Protein AF-A0A1E5VCS8-F1 (afdb_monomer)

Mean predicted aligned error: 9.65 Å

Secondary structure (DSSP, 8-state):
-HHHHHHHHHTTT---EEEEEE-HHHHHHHHHH-TT--EEEEEEE-PPTTS-THHHHHHGGG-TT--EEEE-HHHHHHHH--TTS-HHHHHHHHHHHHHHHH--

Structure (mmCIF, N/CA/C/O backbone):
data_AF-A0A1E5VCS8-F1
#
_entry.id   AF-A0A1E5VCS8-F1
#
loop_
_atom_site.group_PDB
_atom_site.id
_atom_site.type_symbol
_atom_site.label_atom_id
_atom_site.label_alt_id
_atom_site.label_comp_id
_atom_site.label_asym_id
_atom_site.label_entity_id
_atom_site.label_seq_id
_atom_site.pdbx_PDB_ins_code
_atom_site.Cartn_x
_atom_site.Cartn_y
_atom_site.Cartn_z
_atom_site.occupancy
_atom_site.B_iso_or_equiv
_atom_site.auth_seq_id
_atom_site.auth_comp_id
_atom_site.auth_asym_id
_atom_site.auth_atom_id
_atom_site.pdbx_PDB_model_num
ATOM 1 N N . MET A 1 1 ? -4.510 -5.298 -10.517 1.00 62.91 1 MET A N 1
ATOM 2 C CA . MET A 1 1 ? -5.067 -4.090 -9.860 1.00 62.91 1 MET A CA 1
ATOM 3 C C . MET A 1 1 ? -6.596 -4.041 -9.804 1.00 62.91 1 MET A C 1
ATOM 5 O O . MET A 1 1 ? -7.104 -3.429 -8.878 1.00 62.91 1 MET A O 1
ATOM 9 N N . ALA A 1 2 ? -7.349 -4.669 -10.721 1.00 70.94 2 ALA A N 1
ATOM 10 C CA . ALA A 1 2 ? -8.819 -4.561 -10.738 1.00 70.94 2 ALA A CA 1
ATOM 11 C C . ALA A 1 2 ? -9.507 -4.983 -9.419 1.00 70.94 2 ALA A C 1
ATOM 13 O O . ALA A 1 2 ? -10.351 -4.250 -8.915 1.00 70.94 2 ALA A O 1
ATOM 14 N N . MET A 1 3 ? -9.088 -6.102 -8.813 1.00 77.62 3 MET A N 1
ATOM 15 C CA . MET A 1 3 ? -9.640 -6.573 -7.531 1.00 77.62 3 MET A CA 1
ATOM 16 C C . MET A 1 3 ? -9.345 -5.630 -6.358 1.00 77.62 3 MET A C 1
ATOM 18 O O . MET A 1 3 ? -10.241 -5.332 -5.578 1.00 77.62 3 MET A O 1
ATOM 22 N N . ALA A 1 4 ? -8.117 -5.110 -6.259 1.00 75.44 4 ALA A N 1
ATOM 23 C CA . ALA A 1 4 ? -7.746 -4.150 -5.217 1.00 75.44 4 ALA A CA 1
ATOM 24 C C . ALA A 1 4 ? -8.559 -2.849 -5.333 1.00 75.44 4 ALA A C 1
ATOM 26 O O . ALA A 1 4 ? -9.035 -2.311 -4.338 1.00 75.44 4 ALA A O 1
ATOM 27 N N . ARG A 1 5 ? -8.787 -2.380 -6.565 1.00 77.44 5 ARG A N 1
ATOM 28 C CA . ARG A 1 5 ? -9.594 -1.186 -6.843 1.00 77.44 5 ARG A CA 1
ATOM 29 C C . ARG A 1 5 ? -11.064 -1.381 -6.494 1.00 77.44 5 ARG A C 1
ATOM 31 O O . ARG A 1 5 ? -11.664 -0.480 -5.917 1.00 77.44 5 ARG A O 1
ATOM 38 N N . ALA A 1 6 ? -11.612 -2.555 -6.801 1.00 79.75 6 ALA A N 1
ATOM 39 C CA . ALA A 1 6 ? -12.963 -2.928 -6.405 1.00 79.75 6 ALA A CA 1
ATOM 40 C C . ALA A 1 6 ? -13.099 -2.992 -4.878 1.00 79.75 6 ALA A C 1
ATOM 42 O O . ALA A 1 6 ? -14.027 -2.405 -4.341 1.00 79.75 6 ALA A O 1
ATOM 43 N N . ALA A 1 7 ? -12.143 -3.606 -4.174 1.00 80.69 7 ALA A N 1
ATOM 44 C CA . ALA A 1 7 ? -12.162 -3.691 -2.713 1.00 80.69 7 ALA A CA 1
ATOM 45 C C . ALA A 1 7 ? -12.143 -2.306 -2.039 1.00 80.69 7 ALA A C 1
ATOM 47 O O . ALA A 1 7 ? -12.945 -2.050 -1.145 1.00 80.69 7 ALA A O 1
ATOM 48 N N . VAL A 1 8 ? -11.289 -1.393 -2.517 1.00 79.69 8 VAL A N 1
ATOM 49 C CA . VAL A 1 8 ? -11.225 0.004 -2.044 1.00 79.69 8 VAL A CA 1
ATOM 50 C C . VAL A 1 8 ? -12.503 0.780 -2.385 1.00 79.69 8 VAL A C 1
ATOM 52 O O . VAL A 1 8 ? -12.978 1.589 -1.595 1.00 79.69 8 VAL A O 1
ATOM 55 N N . GLY A 1 9 ? -13.103 0.525 -3.551 1.00 80.19 9 GLY A N 1
ATOM 56 C CA . GLY A 1 9 ? -14.410 1.092 -3.895 1.00 80.19 9 GLY A CA 1
ATOM 57 C C . GLY A 1 9 ? -15.527 0.581 -2.977 1.00 80.19 9 GLY A C 1
ATOM 58 O O . GLY A 1 9 ? -16.364 1.358 -2.525 1.00 80.19 9 GLY A O 1
ATOM 59 N N . CYS A 1 10 ? -15.513 -0.712 -2.649 1.00 79.00 10 CYS A N 1
ATOM 60 C CA . CYS A 1 10 ? -16.490 -1.349 -1.768 1.00 79.00 10 CYS A CA 1
ATOM 61 C C . CYS A 1 10 ? -16.377 -0.897 -0.310 1.00 79.00 10 CYS A C 1
ATOM 63 O O . CYS A 1 10 ? -17.376 -0.937 0.401 1.00 79.00 10 CYS A O 1
ATOM 65 N N . SER A 1 11 ? -15.204 -0.442 0.142 1.00 77.44 11 SER A N 1
ATOM 66 C CA . SER A 1 11 ? -15.037 0.074 1.504 1.00 77.44 11 SER A CA 1
ATOM 67 C C . SER A 1 11 ? -15.634 1.469 1.708 1.00 77.44 11 SER A C 1
ATOM 69 O O . SER A 1 11 ? -15.530 1.994 2.810 1.00 77.44 11 SER A O 1
ATOM 71 N N . ALA A 1 12 ? -16.210 2.097 0.673 1.00 78.62 12 ALA A N 1
ATOM 72 C CA . ALA A 1 12 ? -16.873 3.405 0.753 1.00 78.62 12 ALA A CA 1
ATOM 73 C C . ALA A 1 12 ? -16.026 4.492 1.453 1.00 78.62 12 ALA A C 1
ATOM 75 O O . ALA A 1 12 ? -16.538 5.305 2.219 1.00 78.62 12 ALA A O 1
ATOM 76 N N . GLY A 1 13 ? -14.709 4.479 1.222 1.00 77.50 13 GLY A N 1
ATOM 77 C CA . GLY A 1 13 ? -13.776 5.418 1.848 1.00 77.50 13 GLY A CA 1
ATOM 78 C C . GLY A 1 13 ? -13.417 5.153 3.306 1.00 77.50 13 GLY A C 1
ATOM 79 O O . GLY A 1 13 ? -12.729 5.981 3.885 1.00 77.50 13 GLY A O 1
ATOM 80 N N . GLN A 1 14 ? -13.813 4.007 3.867 1.00 79.94 14 GLN A N 1
ATOM 81 C CA . GLN A 1 14 ? -13.446 3.543 5.212 1.00 79.94 14 GLN A CA 1
ATOM 82 C C . GLN A 1 14 ? -12.243 2.585 5.217 1.00 79.94 14 GLN A C 1
ATOM 84 O O . GLN A 1 14 ? -12.006 1.879 6.195 1.00 79.94 14 GLN A O 1
ATOM 89 N N . CYS A 1 15 ? -11.492 2.490 4.116 1.00 83.38 15 CYS A N 1
ATOM 90 C CA . CYS A 1 15 ? -10.287 1.668 4.103 1.00 83.38 15 CYS A CA 1
ATOM 91 C C . CYS A 1 15 ? -9.230 2.333 4.990 1.00 83.38 15 CYS A C 1
ATOM 93 O O . CYS A 1 15 ? -8.717 3.398 4.657 1.00 83.38 15 CYS A O 1
ATOM 95 N N . GLU A 1 16 ? -8.914 1.714 6.125 1.00 84.75 16 GLU A N 1
ATOM 96 C CA . GLU A 1 16 ? -7.879 2.204 7.045 1.00 84.75 16 GLU A CA 1
ATOM 97 C C . GLU A 1 16 ? -6.510 1.569 6.773 1.00 84.75 16 GLU A C 1
ATOM 99 O O . GLU A 1 16 ? -5.475 2.135 7.131 1.00 84.75 16 GLU A O 1
ATOM 104 N N . SER A 1 17 ? -6.486 0.398 6.127 1.00 84.94 17 SER A N 1
ATOM 105 C CA . SER A 1 17 ? -5.251 -0.317 5.816 1.00 84.94 17 SER A CA 1
ATOM 106 C C . SER A 1 17 ? -5.286 -0.996 4.449 1.00 84.94 17 SER A C 1
ATOM 108 O O . SER A 1 17 ? -6.246 -1.679 4.097 1.00 84.94 17 SER A O 1
ATOM 110 N N . TYR A 1 18 ? -4.205 -0.834 3.689 1.00 86.19 18 TYR A N 1
ATOM 111 C CA . TYR A 1 18 ? -3.981 -1.526 2.425 1.00 86.19 18 TYR A CA 1
ATOM 112 C C . TYR A 1 18 ? -2.686 -2.326 2.489 1.00 86.19 18 TYR A C 1
ATOM 114 O O . TYR A 1 18 ? -1.659 -1.812 2.923 1.00 86.19 18 TYR A O 1
ATOM 122 N N . SER A 1 19 ? -2.723 -3.570 2.012 1.00 85.62 19 SER A N 1
ATOM 123 C CA . SER A 1 19 ? -1.534 -4.399 1.836 1.00 85.62 19 SER A CA 1
ATOM 124 C C . SER A 1 19 ? -1.564 -5.064 0.472 1.00 85.62 19 SER A C 1
ATOM 126 O O . SER A 1 19 ? -2.469 -5.844 0.179 1.00 85.62 19 SER A O 1
ATOM 128 N N . GLY A 1 20 ? -0.559 -4.793 -0.353 1.00 84.44 20 GLY A N 1
ATOM 129 C CA . GLY A 1 20 ? -0.426 -5.447 -1.644 1.00 84.44 20 GLY A CA 1
ATOM 130 C C . GLY A 1 20 ? 0.408 -4.660 -2.641 1.00 84.44 20 GLY A C 1
ATOM 131 O O . GLY A 1 20 ? 1.027 -3.649 -2.304 1.00 84.44 20 GLY A O 1
ATOM 132 N N . PRO A 1 21 ? 0.435 -5.112 -3.899 1.00 79.06 21 PRO A N 1
ATOM 133 C CA . PRO A 1 21 ? 1.096 -4.365 -4.945 1.00 79.06 21 PRO A CA 1
ATOM 134 C C . PRO A 1 21 ? 0.360 -3.054 -5.216 1.00 79.06 21 PRO A C 1
ATOM 136 O O . PRO A 1 21 ? -0.871 -3.032 -5.251 1.00 79.06 21 PRO A O 1
ATOM 139 N N . ALA A 1 22 ? 1.092 -1.978 -5.489 1.00 77.44 22 ALA A N 1
ATOM 140 C CA . ALA A 1 22 ? 0.515 -0.697 -5.886 1.00 77.44 22 ALA A CA 1
ATOM 141 C C . ALA A 1 22 ? 1.326 -0.069 -7.026 1.00 77.44 22 ALA A C 1
ATOM 143 O O . ALA A 1 22 ? 2.545 -0.198 -7.078 1.00 77.44 22 ALA A O 1
ATOM 144 N N . GLY A 1 23 ? 0.640 0.576 -7.967 1.00 76.19 23 GLY A N 1
ATOM 145 C CA . GLY A 1 23 ? 1.256 1.444 -8.977 1.00 76.19 23 GLY A CA 1
ATOM 146 C C . GLY A 1 23 ? 0.891 2.908 -8.709 1.00 76.19 23 GLY A C 1
ATOM 147 O O . GLY A 1 23 ? -0.008 3.149 -7.901 1.00 76.19 23 GLY A O 1
ATOM 148 N N . PRO A 1 24 ? 1.529 3.878 -9.383 1.00 73.69 24 PRO A N 1
ATOM 149 C CA . PRO A 1 24 ? 1.279 5.309 -9.168 1.00 73.69 24 PRO A CA 1
ATOM 150 C C . PRO A 1 24 ? -0.202 5.688 -9.360 1.00 73.69 24 PRO A C 1
ATOM 152 O O . PRO A 1 24 ? -0.813 6.215 -8.433 1.00 73.69 24 PRO A O 1
ATOM 155 N N . ASP A 1 25 ? -0.823 5.281 -10.471 1.00 77.06 25 ASP A N 1
ATOM 156 C CA . ASP A 1 25 ? -2.253 5.516 -10.745 1.00 77.06 25 ASP A CA 1
ATOM 157 C C . ASP A 1 25 ? -3.172 4.933 -9.663 1.00 77.06 25 ASP A C 1
ATOM 159 O O . ASP A 1 25 ? -4.219 5.489 -9.322 1.00 77.06 25 ASP A O 1
ATOM 163 N N . PHE A 1 26 ? -2.792 3.769 -9.129 1.00 79.56 26 PHE A N 1
ATOM 164 C CA . PHE A 1 26 ? -3.567 3.097 -8.097 1.00 79.56 26 PHE A CA 1
ATOM 165 C C . PHE A 1 26 ? -3.423 3.799 -6.750 1.00 79.56 26 PHE A C 1
ATOM 167 O O . PHE A 1 26 ? -4.418 3.946 -6.052 1.00 79.56 26 PHE A O 1
ATOM 174 N N . LEU A 1 27 ? -2.224 4.270 -6.404 1.00 79.25 27 LEU A N 1
ATOM 175 C CA . LEU A 1 27 ? -2.002 5.062 -5.198 1.00 79.25 27 LEU A CA 1
ATOM 176 C C . LEU A 1 27 ? -2.775 6.384 -5.251 1.00 79.25 27 LEU A C 1
ATOM 178 O O . LEU A 1 27 ? -3.397 6.744 -4.258 1.00 79.25 27 LEU A O 1
ATOM 182 N N . ALA A 1 28 ? -2.812 7.061 -6.404 1.00 79.62 28 ALA A N 1
ATOM 183 C CA . ALA A 1 28 ? -3.591 8.288 -6.573 1.00 79.62 28 ALA A CA 1
ATOM 184 C C . ALA A 1 28 ? -5.093 8.021 -6.390 1.00 79.62 28 ALA A C 1
ATOM 186 O O . ALA A 1 28 ? -5.790 8.746 -5.680 1.00 79.62 28 ALA A O 1
ATOM 187 N N . TYR A 1 29 ? -5.587 6.921 -6.969 1.00 82.50 29 TYR A N 1
ATOM 188 C CA . TYR A 1 29 ? -6.956 6.468 -6.741 1.00 82.50 29 TYR A CA 1
ATOM 189 C C . TYR A 1 29 ? -7.219 6.137 -5.268 1.00 82.50 29 TYR A C 1
ATOM 191 O O . TYR A 1 29 ? -8.288 6.459 -4.758 1.00 82.50 29 TYR A O 1
ATOM 199 N N . LEU A 1 30 ? -6.267 5.503 -4.586 1.00 82.81 30 LEU A N 1
ATOM 200 C CA . LEU A 1 30 ? -6.390 5.105 -3.187 1.00 82.81 30 LEU A CA 1
ATOM 201 C C . LEU A 1 30 ? -6.412 6.328 -2.261 1.00 82.81 30 LEU A C 1
ATOM 203 O O . LEU A 1 30 ? -7.246 6.376 -1.364 1.00 82.81 30 LEU A O 1
ATOM 207 N N . ALA A 1 31 ? -5.592 7.347 -2.533 1.00 80.88 31 ALA A N 1
ATOM 208 C CA . ALA A 1 31 ? -5.615 8.622 -1.815 1.00 80.88 31 ALA A CA 1
ATOM 209 C C . ALA A 1 31 ? -6.955 9.349 -1.983 1.00 80.88 31 ALA A C 1
ATOM 211 O O . ALA A 1 31 ? -7.533 9.823 -1.008 1.00 80.88 31 ALA A O 1
ATOM 212 N N . ALA A 1 32 ? -7.491 9.376 -3.207 1.00 83.56 32 ALA A N 1
ATOM 213 C CA . ALA A 1 32 ? -8.781 10.002 -3.488 1.00 83.56 32 ALA A CA 1
ATOM 214 C C . ALA A 1 32 ? -9.971 9.215 -2.911 1.00 83.56 32 ALA A C 1
ATOM 216 O O . ALA A 1 32 ? -10.955 9.804 -2.469 1.00 83.56 32 ALA A O 1
ATOM 217 N N . SER A 1 33 ? -9.897 7.883 -2.931 1.00 83.81 33 SER A N 1
ATOM 218 C CA . SER A 1 33 ? -11.024 7.007 -2.586 1.00 83.81 33 SER A CA 1
ATOM 219 C C . SER A 1 33 ? -11.012 6.545 -1.136 1.00 83.81 33 SER A C 1
ATOM 221 O O . SER A 1 33 ? -11.976 5.929 -0.702 1.00 83.81 33 SER A O 1
ATOM 223 N N . SER A 1 34 ? -9.927 6.747 -0.389 1.00 84.56 34 SER A N 1
ATOM 224 C CA . SER A 1 34 ? -9.780 6.301 1.002 1.00 84.56 34 SER A CA 1
ATOM 225 C C . SER A 1 34 ? -8.988 7.323 1.819 1.00 84.56 34 SER A C 1
ATOM 227 O O . SER A 1 34 ? -7.835 7.082 2.176 1.00 84.56 34 SER A O 1
ATOM 229 N N . PRO A 1 35 ? -9.606 8.473 2.145 1.00 80.94 35 PRO A N 1
ATOM 230 C CA . PRO A 1 35 ? -8.959 9.511 2.945 1.00 80.94 35 PRO A CA 1
ATOM 231 C C . PRO A 1 35 ? -8.673 9.058 4.386 1.00 80.94 35 PRO A C 1
ATOM 233 O O . PRO A 1 35 ? -7.803 9.628 5.038 1.00 80.94 35 PRO A O 1
ATOM 236 N N . SER A 1 36 ? -9.362 8.022 4.880 1.00 82.81 36 SER A N 1
ATOM 237 C CA . SER A 1 36 ? -9.132 7.420 6.199 1.00 82.81 36 SER A CA 1
ATOM 238 C C . SER A 1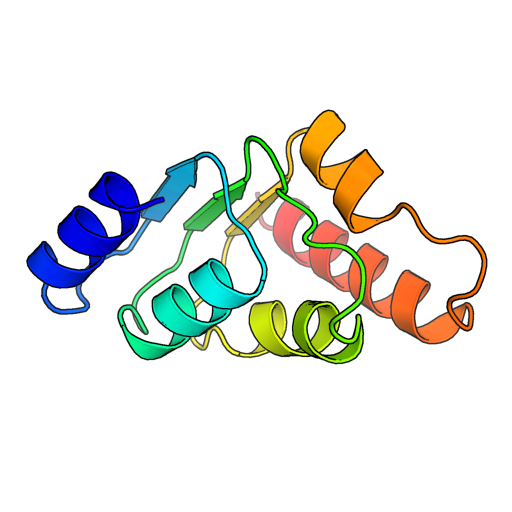 36 ? -7.942 6.457 6.248 1.00 82.81 36 SER A C 1
ATOM 240 O O . SER A 1 36 ? -7.751 5.789 7.264 1.00 82.81 36 SER A O 1
ATOM 242 N N . LEU A 1 37 ? -7.183 6.301 5.159 1.00 85.75 37 LEU A N 1
ATOM 243 C CA . LEU A 1 37 ? -6.111 5.316 5.103 1.00 85.75 37 LEU A CA 1
ATOM 244 C C . LEU A 1 37 ? -4.955 5.717 6.024 1.00 85.75 37 LEU A C 1
ATOM 246 O O . LEU A 1 37 ? -4.289 6.726 5.797 1.00 85.75 37 LEU A O 1
ATOM 250 N N . ARG A 1 38 ? -4.695 4.880 7.031 1.00 85.44 38 ARG A N 1
ATOM 251 C CA . ARG A 1 38 ? -3.624 5.069 8.016 1.00 85.44 38 ARG A CA 1
ATOM 252 C C . ARG A 1 38 ? -2.406 4.210 7.743 1.00 85.44 38 ARG A C 1
ATOM 254 O O . ARG A 1 38 ? -1.292 4.626 8.042 1.00 85.44 38 ARG A O 1
ATOM 261 N N . SER A 1 39 ? -2.607 3.021 7.180 1.00 84.94 39 SE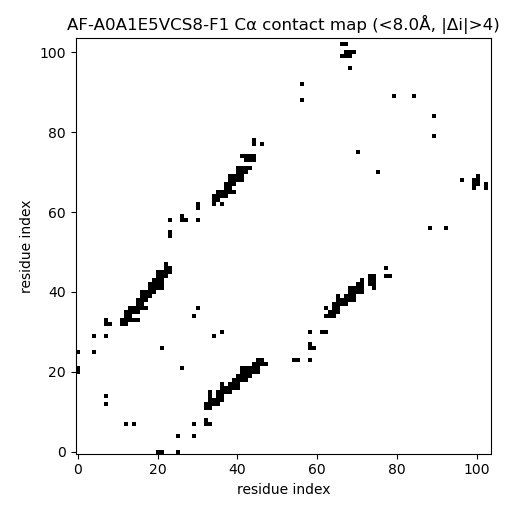R A N 1
ATOM 262 C CA . SER A 1 39 ? -1.538 2.049 6.952 1.00 84.94 39 SER A CA 1
ATOM 263 C C . SER A 1 39 ? -1.466 1.626 5.490 1.00 84.94 39 SER A C 1
ATOM 265 O O . SER A 1 39 ? -2.402 1.033 4.953 1.00 84.94 39 SER A O 1
ATOM 267 N N . LEU A 1 40 ? -0.330 1.887 4.852 1.00 84.75 40 LEU A N 1
ATOM 268 C CA . LEU A 1 40 ? -0.042 1.486 3.483 1.00 84.75 40 LEU A CA 1
ATOM 269 C C . LEU A 1 40 ? 1.141 0.518 3.467 1.00 84.75 40 LEU A C 1
ATOM 271 O O . LEU A 1 40 ? 2.270 0.902 3.755 1.00 84.75 40 LEU A O 1
ATOM 275 N N . HIS A 1 41 ? 0.889 -0.736 3.104 1.00 85.50 41 HIS A N 1
ATOM 276 C CA . HIS A 1 41 ? 1.909 -1.761 2.931 1.00 85.50 41 HIS A CA 1
ATOM 277 C C . HIS A 1 41 ? 2.039 -2.148 1.457 1.00 85.50 41 HIS A C 1
ATOM 279 O O . HIS A 1 41 ? 1.141 -2.736 0.853 1.00 85.50 41 HIS A O 1
ATOM 285 N N . MET A 1 42 ? 3.182 -1.816 0.869 1.00 81.69 42 MET A N 1
ATOM 286 C CA . MET A 1 42 ? 3.471 -2.072 -0.533 1.00 81.69 42 MET A CA 1
ATOM 287 C C . MET A 1 42 ? 4.386 -3.282 -0.689 1.00 81.69 42 MET A C 1
ATOM 289 O O . MET A 1 42 ? 5.585 -3.233 -0.398 1.00 81.69 42 MET A O 1
ATOM 293 N N . THR A 1 43 ? 3.825 -4.372 -1.207 1.00 79.94 43 THR A N 1
ATOM 294 C CA . THR A 1 43 ? 4.559 -5.629 -1.427 1.00 79.94 43 THR A CA 1
ATOM 295 C C . THR A 1 43 ? 5.272 -5.680 -2.777 1.00 79.94 43 THR A C 1
ATOM 297 O O . THR A 1 43 ? 6.193 -6.463 -2.954 1.00 79.94 43 THR A O 1
ATOM 300 N N . ALA A 1 44 ? 4.840 -4.874 -3.747 1.00 69.38 44 ALA A N 1
ATOM 301 C CA . ALA A 1 44 ? 5.519 -4.695 -5.025 1.00 69.38 44 ALA A CA 1
ATOM 302 C C . ALA A 1 44 ? 5.081 -3.374 -5.660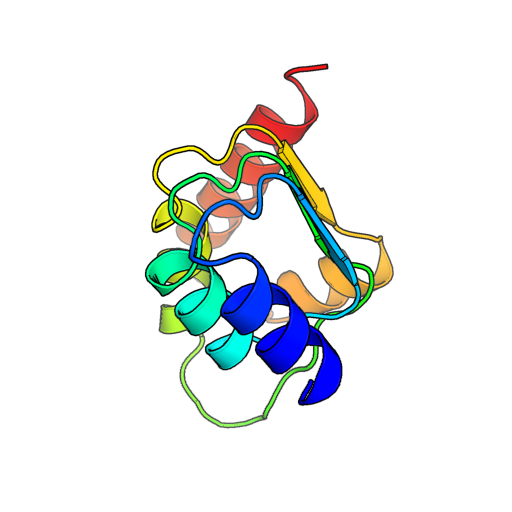 1.00 69.38 44 ALA A C 1
ATOM 304 O O . ALA A 1 44 ? 3.931 -2.951 -5.501 1.00 69.38 44 ALA A O 1
ATOM 305 N N . PHE A 1 45 ? 5.985 -2.738 -6.401 1.00 67.94 45 PHE A N 1
ATOM 306 C CA . PHE A 1 45 ? 5.677 -1.518 -7.134 1.00 67.94 45 PHE A CA 1
ATOM 307 C C . PHE A 1 45 ? 5.685 -1.793 -8.634 1.00 67.94 45 PHE A C 1
ATOM 309 O O . PHE A 1 45 ? 6.710 -2.171 -9.195 1.00 67.94 45 PHE A O 1
ATOM 316 N N . PHE A 1 46 ? 4.539 -1.625 -9.293 1.00 60.69 46 PHE A N 1
ATOM 317 C CA . PHE A 1 46 ? 4.448 -1.841 -10.736 1.00 60.69 46 PHE A CA 1
ATOM 318 C C . PHE A 1 46 ? 4.706 -0.526 -11.472 1.00 60.69 46 PHE A C 1
ATOM 320 O O . PHE A 1 46 ? 3.886 0.392 -11.452 1.00 60.69 46 PHE A O 1
ATOM 327 N N . HIS A 1 47 ? 5.876 -0.445 -12.103 1.00 56.16 47 HIS A N 1
ATOM 328 C CA . HIS A 1 47 ? 6.295 0.678 -12.932 1.00 56.16 47 HIS A CA 1
ATOM 329 C C . HIS A 1 47 ? 5.677 0.531 -14.328 1.00 56.16 47 H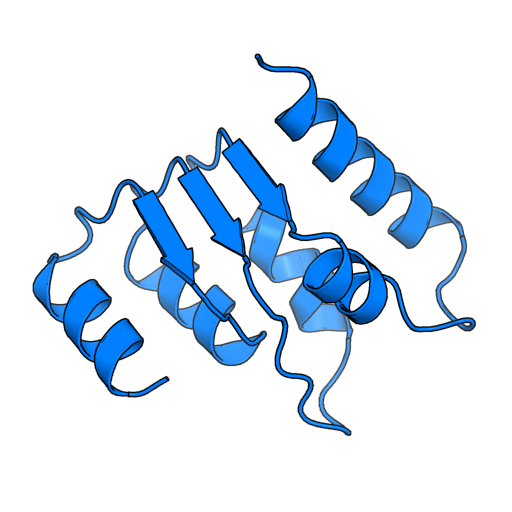IS A C 1
ATOM 331 O O . HIS A 1 47 ? 5.954 -0.441 -15.026 1.00 56.16 47 HIS A O 1
ATOM 337 N N . LEU A 1 48 ? 4.870 1.501 -14.760 1.00 48.66 48 LEU A N 1
ATOM 338 C CA . LEU A 1 48 ? 4.638 1.709 -16.189 1.00 48.66 48 LEU A CA 1
ATOM 339 C C . LEU A 1 48 ? 5.756 2.639 -16.693 1.00 48.66 48 LEU A C 1
ATOM 341 O O . LEU A 1 48 ? 5.956 3.699 -16.092 1.00 48.66 48 LEU A O 1
ATOM 345 N N . PRO A 1 49 ? 6.555 2.247 -17.699 1.00 43.16 49 PRO A N 1
ATOM 346 C CA . PRO A 1 49 ? 7.563 3.131 -18.271 1.00 43.16 49 PRO A CA 1
ATOM 347 C C . PRO A 1 49 ? 6.878 4.281 -19.027 1.00 43.16 49 PRO A C 1
ATOM 349 O O . PRO A 1 49 ? 5.948 4.049 -19.797 1.00 43.16 49 PRO A O 1
ATOM 352 N N . GLY A 1 50 ? 7.339 5.519 -18.815 1.00 50.81 50 GLY A N 1
ATOM 353 C CA . GLY A 1 50 ? 6.996 6.663 -19.673 1.00 50.81 50 GLY A CA 1
ATOM 354 C C . GLY A 1 50 ? 5.953 7.667 -19.165 1.00 50.81 50 GLY A C 1
ATOM 355 O O . GLY A 1 50 ? 5.676 8.618 -19.889 1.00 50.81 50 GLY A O 1
ATOM 356 N N . LYS A 1 51 ? 5.401 7.528 -17.950 1.00 48.44 51 LYS A N 1
ATOM 357 C CA . LYS A 1 51 ? 4.609 8.601 -17.316 1.00 48.44 51 LYS A CA 1
ATOM 358 C C . LYS A 1 51 ? 5.193 9.017 -15.967 1.00 48.44 51 LYS A C 1
ATOM 360 O O . LYS A 1 51 ? 5.139 8.299 -14.974 1.00 48.44 51 LYS A O 1
ATOM 365 N N . GLU A 1 52 ? 5.856 10.160 -16.067 1.00 52.62 52 GLU A N 1
ATOM 366 C CA . GLU A 1 52 ? 6.317 11.130 -15.081 1.00 52.62 52 GLU A CA 1
ATOM 367 C C . GLU A 1 52 ? 6.237 10.743 -13.595 1.00 52.62 52 GLU A C 1
ATOM 369 O O . GLU A 1 52 ? 5.267 10.938 -12.870 1.00 52.62 52 GLU A O 1
ATOM 374 N N . TYR A 1 53 ? 7.408 10.305 -13.147 1.00 50.25 53 TYR A N 1
ATOM 375 C CA . TYR A 1 53 ? 7.987 10.262 -11.806 1.00 50.25 53 TYR A CA 1
ATOM 376 C C . TYR A 1 53 ? 7.511 11.331 -10.799 1.00 50.25 53 TYR A C 1
ATOM 378 O O . TYR A 1 53 ? 7.542 11.080 -9.592 1.00 50.25 53 TYR A O 1
ATOM 386 N N . THR A 1 54 ? 7.037 12.488 -11.264 1.00 49.59 54 THR A N 1
ATOM 387 C CA . THR A 1 54 ? 6.449 13.575 -10.469 1.00 49.59 54 THR A CA 1
ATOM 388 C C . THR A 1 54 ? 5.243 13.115 -9.650 1.00 49.59 54 THR A C 1
ATOM 390 O O . THR A 1 54 ? 5.076 13.562 -8.514 1.00 49.59 54 THR A O 1
ATOM 393 N N . GLU A 1 55 ? 4.454 12.169 -10.170 1.00 54.94 55 GLU A N 1
ATOM 394 C CA . GLU A 1 55 ? 3.269 11.626 -9.491 1.00 54.94 55 GLU A CA 1
ATOM 395 C C . GLU A 1 55 ? 3.643 10.764 -8.271 1.00 54.94 55 GLU A C 1
ATOM 397 O O . GLU A 1 55 ? 2.913 10.708 -7.286 1.00 54.94 55 GLU A O 1
ATOM 402 N N . ARG A 1 56 ? 4.829 10.139 -8.250 1.00 55.75 56 ARG A N 1
ATOM 403 C CA . ARG A 1 56 ? 5.248 9.262 -7.136 1.00 55.75 56 ARG A CA 1
ATOM 404 C C . ARG A 1 56 ? 5.485 10.024 -5.842 1.00 55.75 56 ARG A C 1
ATOM 406 O O . ARG A 1 56 ? 5.001 9.629 -4.785 1.00 55.75 56 ARG A O 1
ATOM 413 N N . ALA A 1 57 ? 6.240 11.115 -5.943 1.00 55.69 57 ALA A N 1
ATOM 414 C CA . ALA A 1 57 ? 6.636 11.930 -4.802 1.00 55.69 57 ALA A CA 1
ATOM 415 C C . ALA A 1 57 ? 5.490 12.809 -4.276 1.00 55.69 57 ALA A C 1
ATOM 417 O O . ALA A 1 57 ? 5.566 13.276 -3.144 1.00 55.69 57 ALA A O 1
ATOM 418 N N . THR A 1 58 ? 4.437 13.030 -5.072 1.00 62.34 58 THR A N 1
ATOM 419 C CA . THR A 1 58 ? 3.250 13.802 -4.667 1.00 62.34 58 THR A CA 1
ATOM 420 C C . THR A 1 58 ? 2.132 12.935 -4.106 1.00 62.34 58 THR A C 1
ATOM 422 O O . THR A 1 58 ? 1.390 13.399 -3.244 1.00 62.34 58 THR A O 1
ATOM 425 N N . VAL A 1 59 ? 2.011 11.677 -4.529 1.00 68.19 59 VAL A N 1
ATOM 426 C CA . VAL A 1 59 ? 0.878 10.845 -4.107 1.00 68.19 59 VAL A CA 1
ATOM 427 C C . VAL A 1 59 ? 1.019 10.346 -2.665 1.00 68.19 59 VAL A C 1
ATOM 429 O O . VAL A 1 59 ? 0.036 10.346 -1.934 1.00 68.19 59 VAL A O 1
ATOM 432 N N . ILE A 1 60 ? 2.215 9.994 -2.185 1.00 68.75 60 ILE A N 1
ATOM 433 C CA . ILE A 1 60 ? 2.387 9.610 -0.767 1.00 68.75 60 ILE A CA 1
ATOM 434 C C . ILE A 1 60 ? 2.045 10.755 0.212 1.00 68.75 60 ILE A C 1
ATOM 436 O O . ILE A 1 60 ? 1.297 10.516 1.157 1.00 68.75 60 ILE A O 1
ATOM 440 N N . PRO A 1 61 ? 2.506 12.005 0.016 1.00 68.88 61 PRO A N 1
ATOM 441 C CA . PRO A 1 61 ? 2.064 13.113 0.866 1.00 68.88 61 PRO A CA 1
ATOM 442 C C . PRO A 1 61 ? 0.599 13.519 0.645 1.00 68.88 61 PRO A C 1
ATOM 444 O O . PRO A 1 61 ? 0.074 14.298 1.435 1.00 68.88 61 PRO A O 1
ATOM 447 N N . SER A 1 62 ? -0.077 13.016 -0.396 1.00 70.81 62 SER A N 1
ATOM 448 C CA . SER A 1 62 ? -1.500 13.302 -0.624 1.00 70.81 62 SER A CA 1
ATOM 449 C C . SER A 1 62 ? -2.444 12.534 0.306 1.00 70.81 62 SER A C 1
ATOM 451 O O . SER A 1 62 ? -3.633 12.840 0.340 1.00 70.81 62 SER A O 1
ATOM 453 N N . PHE A 1 63 ? -1.938 11.569 1.082 1.00 77.50 63 PHE A N 1
ATOM 454 C CA . PHE A 1 63 ? -2.737 10.860 2.075 1.00 77.50 63 PHE A CA 1
ATOM 455 C C . PHE A 1 63 ? -2.834 11.675 3.376 1.00 77.50 63 PHE A C 1
ATOM 457 O O . PHE A 1 63 ? -1.839 11.799 4.092 1.00 77.50 63 PHE A O 1
ATOM 464 N N . PRO A 1 64 ? -4.019 12.199 3.735 1.00 73.88 64 PRO A N 1
ATOM 465 C CA . PRO A 1 64 ? -4.153 13.128 4.855 1.00 73.88 64 PRO A CA 1
ATOM 466 C C . PRO A 1 64 ? -4.011 12.467 6.235 1.00 73.88 64 PRO A C 1
ATOM 468 O O . PRO A 1 64 ? -3.737 13.165 7.206 1.00 73.88 64 PRO A O 1
ATOM 471 N N . MET A 1 65 ? -4.205 11.147 6.338 1.00 81.81 65 MET A N 1
ATOM 472 C CA . MET A 1 65 ? -4.164 10.403 7.607 1.00 81.81 65 MET A CA 1
ATOM 473 C C . MET A 1 65 ? -3.131 9.270 7.616 1.00 81.81 65 MET A C 1
ATOM 475 O O . MET A 1 65 ? -3.219 8.377 8.454 1.00 81.81 65 MET A O 1
ATOM 479 N N . LEU A 1 66 ? -2.171 9.272 6.686 1.00 82.00 66 LEU A N 1
ATOM 480 C CA . LEU A 1 66 ? -1.188 8.198 6.600 1.00 82.00 66 LEU A CA 1
ATOM 481 C C . LEU A 1 66 ? -0.204 8.277 7.769 1.00 82.00 66 LEU A C 1
ATOM 483 O O . LEU A 1 66 ? 0.639 9.166 7.834 1.00 82.00 66 LEU A O 1
ATOM 487 N N . GLU A 1 67 ? -0.295 7.303 8.665 1.00 82.94 67 GLU A N 1
ATOM 488 C CA . GLU A 1 67 ? 0.572 7.168 9.838 1.00 82.94 67 GLU A CA 1
ATOM 489 C C . GLU A 1 67 ? 1.691 6.153 9.592 1.00 82.94 67 GLU A C 1
ATOM 491 O O . GLU A 1 67 ? 2.771 6.255 10.168 1.00 82.94 67 GLU A O 1
ATOM 496 N N . ARG A 1 68 ? 1.445 5.157 8.732 1.00 81.25 68 ARG A N 1
ATOM 497 C CA . ARG A 1 68 ? 2.350 4.031 8.512 1.00 81.25 68 ARG A CA 1
ATOM 498 C C . ARG A 1 68 ? 2.516 3.733 7.030 1.00 81.25 68 ARG A C 1
ATOM 500 O O . ARG A 1 68 ? 1.562 3.369 6.348 1.00 81.25 68 ARG A O 1
ATOM 507 N N . LEU A 1 69 ? 3.760 3.790 6.565 1.00 80.62 69 LEU A N 1
ATOM 508 C CA . LEU A 1 69 ? 4.156 3.377 5.224 1.00 80.62 69 LEU A CA 1
ATOM 509 C C . LEU A 1 69 ? 5.199 2.266 5.322 1.00 80.62 69 LEU A C 1
ATOM 511 O O . LEU A 1 69 ? 6.328 2.504 5.739 1.00 80.62 69 LEU A O 1
ATOM 515 N N . VAL A 1 70 ? 4.831 1.060 4.903 1.00 80.88 70 VAL A N 1
ATOM 516 C CA . VAL A 1 70 ? 5.736 -0.089 4.849 1.00 80.88 70 VAL A CA 1
ATOM 517 C C . VAL A 1 70 ? 6.006 -0.422 3.390 1.00 80.88 70 VAL A C 1
ATOM 519 O O . VAL A 1 70 ? 5.092 -0.733 2.627 1.00 80.88 70 VAL A O 1
ATOM 522 N N . LEU A 1 71 ? 7.274 -0.377 3.002 1.00 75.06 71 LEU A N 1
ATOM 523 C CA . LEU A 1 71 ? 7.740 -0.798 1.688 1.00 75.06 71 LEU A CA 1
ATOM 524 C C . LEU A 1 71 ? 8.494 -2.116 1.868 1.00 75.06 71 LEU A C 1
ATOM 526 O O . LEU A 1 71 ? 9.420 -2.184 2.670 1.00 75.06 71 LEU A O 1
ATOM 530 N N . SER A 1 72 ? 8.105 -3.160 1.139 1.00 76.62 72 SER A N 1
ATOM 531 C CA . SER A 1 72 ? 8.948 -4.360 1.017 1.00 76.62 72 SER A CA 1
ATOM 532 C C . SER A 1 72 ? 10.275 -4.015 0.334 1.00 76.62 72 SER A C 1
ATOM 534 O O . SER A 1 72 ? 10.316 -3.078 -0.461 1.00 76.62 72 SER A O 1
ATOM 536 N N . ASP A 1 73 ? 11.346 -4.772 0.586 1.00 69.31 73 ASP A 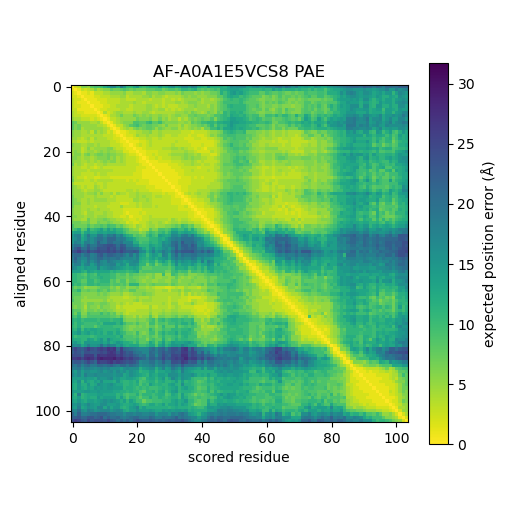N 1
ATOM 537 C CA . ASP A 1 73 ? 12.674 -4.496 0.009 1.00 69.31 73 ASP A CA 1
ATOM 538 C C . ASP A 1 73 ? 12.651 -4.388 -1.522 1.00 69.31 73 ASP A C 1
ATOM 540 O O . ASP A 1 73 ? 13.326 -3.537 -2.101 1.00 69.31 73 ASP A O 1
ATOM 544 N N . ASP A 1 74 ? 11.831 -5.198 -2.190 1.00 67.00 74 ASP A N 1
ATOM 545 C CA . ASP A 1 74 ? 11.703 -5.175 -3.647 1.00 67.00 74 ASP A CA 1
ATOM 546 C C . ASP A 1 74 ? 10.868 -3.987 -4.138 1.00 67.00 74 ASP A C 1
ATOM 548 O O . ASP A 1 74 ? 11.223 -3.347 -5.130 1.00 67.00 74 ASP A O 1
ATOM 552 N N . ALA A 1 75 ? 9.804 -3.618 -3.416 1.00 65.50 75 ALA A N 1
ATOM 553 C CA . ALA A 1 75 ? 9.070 -2.386 -3.694 1.00 65.50 75 ALA A CA 1
ATOM 554 C C . ALA A 1 75 ? 9.929 -1.145 -3.423 1.00 65.50 75 ALA A C 1
ATOM 556 O O . ALA A 1 75 ? 9.863 -0.199 -4.195 1.00 65.50 75 ALA A O 1
ATOM 557 N N . CYS A 1 76 ? 10.752 -1.158 -2.373 1.00 64.62 76 CYS A N 1
ATOM 558 C CA . CYS A 1 76 ? 11.673 -0.089 -2.006 1.00 64.62 76 CYS A CA 1
ATOM 559 C C . CYS A 1 76 ? 12.743 0.089 -3.084 1.00 64.62 76 CYS A C 1
ATOM 561 O O . CYS A 1 76 ? 12.919 1.193 -3.594 1.00 64.62 76 CYS A O 1
ATOM 563 N N . LYS A 1 77 ? 13.365 -1.008 -3.537 1.00 65.75 77 LYS A N 1
ATOM 564 C CA . LYS A 1 77 ? 14.299 -0.982 -4.669 1.00 65.75 77 LYS A CA 1
ATOM 565 C C . LYS A 1 77 ? 13.660 -0.350 -5.892 1.00 65.75 77 LYS A C 1
ATOM 567 O O . LYS A 1 77 ? 14.265 0.551 -6.441 1.00 65.75 77 LYS A O 1
ATOM 572 N N . LEU A 1 78 ? 12.452 -0.760 -6.282 1.00 63.62 78 LEU A N 1
ATOM 573 C CA . LEU A 1 78 ? 11.752 -0.229 -7.462 1.00 63.62 78 LEU A CA 1
ATOM 574 C C . LEU A 1 78 ? 11.243 1.208 -7.281 1.00 63.62 78 LEU A C 1
ATOM 576 O O . LEU A 1 78 ? 11.191 1.969 -8.244 1.00 63.62 78 LEU A O 1
ATOM 580 N N . TYR A 1 79 ? 10.877 1.584 -6.058 1.00 61.97 79 TYR A N 1
ATOM 581 C CA . TYR A 1 79 ? 10.462 2.938 -5.705 1.00 61.97 79 TYR A CA 1
ATOM 582 C C . TYR A 1 79 ? 11.650 3.911 -5.723 1.00 61.97 79 TYR A C 1
ATOM 584 O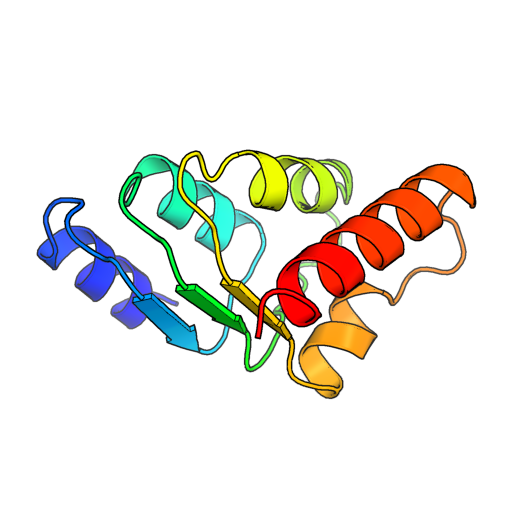 O . TYR A 1 79 ? 11.494 5.071 -6.100 1.00 61.97 79 TYR A O 1
ATOM 592 N N . MET A 1 80 ? 12.842 3.425 -5.369 1.00 59.97 80 MET A N 1
ATOM 593 C CA . MET A 1 80 ? 14.094 4.187 -5.317 1.00 59.97 80 MET A CA 1
ATOM 594 C C . MET A 1 80 ? 14.983 4.006 -6.554 1.00 59.97 80 MET A C 1
ATOM 596 O O . MET A 1 80 ? 16.026 4.654 -6.658 1.00 59.97 80 MET A O 1
ATOM 600 N N . TYR A 1 81 ? 14.592 3.141 -7.493 1.00 59.53 81 TYR A N 1
ATOM 601 C CA . TYR A 1 81 ? 15.316 2.930 -8.740 1.00 59.53 81 TYR A CA 1
ATOM 602 C C . TYR A 1 81 ? 15.042 4.104 -9.682 1.00 59.53 81 TYR A C 1
ATOM 604 O O . TYR A 1 81 ? 14.066 4.083 -10.424 1.00 59.53 81 TYR A O 1
ATOM 612 N N . GLU A 1 82 ? 15.884 5.136 -9.619 1.00 53.75 82 GLU A N 1
ATOM 613 C CA . GLU A 1 82 ? 16.286 5.969 -10.763 1.00 53.75 82 GLU A CA 1
ATOM 614 C C . GLU A 1 82 ? 17.522 6.820 -10.379 1.00 53.75 82 GLU A C 1
ATOM 616 O O . GLU A 1 82 ? 17.470 7.561 -9.392 1.00 53.75 82 GLU A O 1
ATOM 621 N N . PRO A 1 83 ? 18.650 6.746 -11.121 1.00 45.88 83 PRO A N 1
ATOM 622 C CA . PRO A 1 83 ? 19.901 7.428 -10.770 1.00 45.88 83 PRO A CA 1
ATOM 623 C C . PRO A 1 83 ? 19.926 8.929 -11.116 1.00 45.88 83 PRO A C 1
ATOM 625 O O . PRO A 1 83 ? 20.940 9.580 -10.878 1.00 45.88 83 PRO A O 1
ATOM 628 N N . MET A 1 84 ? 18.849 9.484 -11.686 1.00 46.47 84 MET A N 1
ATOM 629 C CA . MET A 1 84 ? 18.793 10.871 -12.182 1.00 46.47 84 MET A CA 1
ATOM 630 C C . MET A 1 84 ? 17.941 11.829 -11.330 1.00 46.47 84 MET A C 1
ATOM 632 O O . MET A 1 84 ? 17.733 12.977 -11.718 1.00 46.47 84 MET A O 1
ATOM 636 N N . MET A 1 85 ? 17.472 11.410 -10.150 1.00 53.75 85 MET A N 1
ATOM 637 C CA . MET A 1 85 ? 16.814 12.319 -9.204 1.00 53.75 85 MET A CA 1
ATOM 638 C C . MET A 1 85 ? 17.832 13.276 -8.574 1.00 53.75 85 MET A C 1
ATOM 640 O O . MET A 1 85 ? 18.834 12.842 -8.004 1.00 53.75 85 MET A O 1
ATOM 644 N N . GLY A 1 86 ? 17.535 14.580 -8.613 1.00 55.69 86 GLY A N 1
ATOM 645 C CA . GLY A 1 86 ? 18.197 15.566 -7.763 1.00 55.69 86 GLY A CA 1
ATOM 646 C C . GLY A 1 86 ? 18.162 15.081 -6.314 1.00 55.69 86 GLY A C 1
ATOM 647 O O . GLY A 1 86 ? 17.100 14.723 -5.795 1.00 55.69 86 GLY A O 1
ATOM 648 N N . SER A 1 87 ? 19.337 15.019 -5.691 1.00 57.78 87 SER A N 1
ATOM 649 C CA . SER A 1 87 ? 19.594 14.414 -4.378 1.00 57.78 87 SER A CA 1
ATOM 650 C C . SER A 1 87 ? 18.593 14.830 -3.294 1.00 57.78 87 SER A C 1
ATOM 652 O O . SER A 1 87 ? 18.284 14.047 -2.403 1.00 57.78 87 SER A O 1
ATOM 654 N N . GLU A 1 88 ? 18.019 16.024 -3.398 1.00 58.75 88 GLU A N 1
ATOM 655 C CA . GLU A 1 88 ? 17.109 16.597 -2.412 1.00 58.75 88 GLU A CA 1
ATOM 656 C C . GLU A 1 88 ? 15.741 15.899 -2.307 1.00 58.75 88 GLU A C 1
ATOM 658 O O . GLU A 1 88 ? 15.274 15.641 -1.199 1.00 58.75 88 GLU A O 1
ATOM 663 N N . LEU A 1 89 ? 15.098 15.524 -3.421 1.00 55.56 89 LEU A N 1
ATOM 664 C CA . LEU A 1 89 ? 13.802 14.821 -3.370 1.00 55.56 89 LEU A CA 1
ATOM 665 C C . LEU A 1 89 ? 13.955 13.391 -2.857 1.00 55.56 89 LEU A C 1
ATOM 667 O O . LEU A 1 89 ? 13.102 12.904 -2.115 1.00 55.56 89 LEU A O 1
ATOM 671 N N . ARG A 1 90 ? 15.067 12.742 -3.212 1.00 60.97 90 ARG A N 1
ATOM 672 C CA . ARG A 1 90 ? 15.428 11.427 -2.687 1.00 60.97 90 ARG A CA 1
ATOM 673 C C . ARG A 1 90 ? 15.644 11.486 -1.177 1.00 60.97 90 ARG A C 1
ATOM 675 O O . ARG A 1 90 ? 15.042 10.693 -0.465 1.00 60.97 90 ARG A O 1
ATOM 682 N N . VAL A 1 91 ? 16.413 12.462 -0.693 1.00 66.00 91 VAL A N 1
ATOM 683 C CA . VAL A 1 91 ? 16.639 12.672 0.746 1.00 66.00 91 VAL A CA 1
ATOM 684 C C . VAL A 1 91 ? 15.328 12.975 1.473 1.00 66.00 91 VAL A C 1
ATOM 686 O O . VAL A 1 91 ? 15.102 12.449 2.558 1.00 66.00 91 VAL A O 1
ATOM 689 N N . ARG A 1 92 ? 14.425 13.773 0.886 1.00 66.88 92 ARG A N 1
ATOM 690 C CA . ARG A 1 92 ? 13.109 14.054 1.487 1.00 66.88 92 ARG A CA 1
ATOM 691 C C . ARG A 1 92 ? 12.227 12.810 1.567 1.00 66.88 92 ARG A C 1
ATOM 693 O O . ARG A 1 92 ? 11.594 12.606 2.596 1.00 66.88 92 ARG A O 1
ATOM 700 N N . LEU A 1 93 ? 12.202 11.980 0.525 1.00 64.12 93 LEU A N 1
ATOM 701 C CA . LEU A 1 93 ?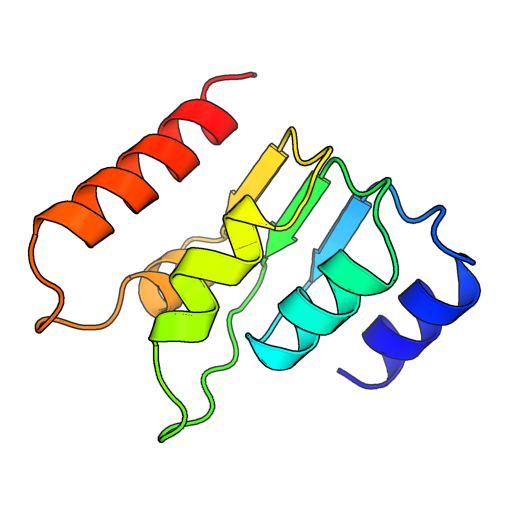 11.450 10.722 0.520 1.00 64.12 93 LEU A CA 1
ATOM 702 C C . LEU A 1 93 ? 12.040 9.693 1.484 1.00 64.12 93 LEU A C 1
ATOM 704 O O . LEU A 1 93 ? 11.292 9.118 2.266 1.00 64.12 93 LEU A O 1
ATOM 708 N N . GLU A 1 94 ? 13.361 9.499 1.477 1.00 67.25 94 GLU A N 1
ATOM 709 C CA . GLU A 1 94 ? 14.058 8.637 2.440 1.00 67.25 94 GLU A CA 1
ATOM 710 C C . GLU A 1 94 ? 13.776 9.095 3.870 1.00 67.25 94 GLU A C 1
ATOM 712 O O . GLU A 1 94 ? 13.431 8.282 4.723 1.00 67.25 94 GLU A O 1
ATOM 717 N N . LYS A 1 95 ? 13.842 10.406 4.124 1.00 72.94 95 LYS A N 1
ATOM 718 C CA . LYS A 1 95 ? 13.507 10.983 5.423 1.00 72.94 95 LYS A CA 1
ATOM 719 C C . LYS A 1 95 ? 12.050 10.720 5.803 1.00 72.94 95 LYS A C 1
ATOM 721 O O . LYS A 1 95 ? 11.820 10.217 6.888 1.00 72.94 95 LYS A O 1
ATOM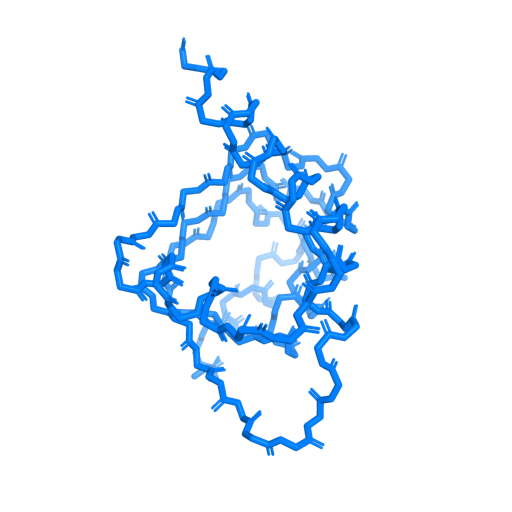 726 N N . MET A 1 96 ? 11.081 10.977 4.923 1.00 69.06 96 MET A N 1
ATOM 727 C CA . MET A 1 96 ? 9.662 10.712 5.209 1.00 69.06 96 MET A CA 1
ATOM 728 C C . MET A 1 96 ? 9.383 9.229 5.470 1.00 69.06 96 MET A C 1
ATOM 730 O O . MET A 1 96 ? 8.647 8.897 6.393 1.00 69.06 96 MET A O 1
ATOM 734 N N . VAL A 1 97 ? 9.971 8.329 4.677 1.00 70.38 97 VAL A N 1
ATOM 735 C CA . VAL A 1 97 ? 9.831 6.878 4.868 1.00 70.38 97 VAL A CA 1
ATOM 736 C C . VAL A 1 97 ? 10.448 6.455 6.199 1.00 70.38 97 VAL A C 1
ATOM 738 O O . VAL A 1 97 ? 9.853 5.653 6.913 1.00 70.38 97 VAL A O 1
ATOM 741 N N . ASN A 1 98 ? 11.612 6.997 6.553 1.00 68.75 98 ASN A N 1
ATOM 742 C CA . ASN A 1 98 ? 12.261 6.718 7.830 1.00 68.75 98 ASN A CA 1
ATOM 743 C C . ASN A 1 98 ? 11.460 7.286 9.007 1.00 68.75 98 ASN A C 1
ATOM 745 O O . ASN A 1 98 ? 11.233 6.557 9.964 1.00 68.75 98 ASN A O 1
ATOM 749 N N . ASP A 1 99 ? 10.969 8.521 8.918 1.00 69.75 99 ASP A N 1
ATOM 750 C CA . ASP A 1 99 ? 10.145 9.162 9.949 1.00 69.75 99 ASP A CA 1
ATOM 751 C C . ASP A 1 99 ? 8.847 8.362 10.189 1.00 69.75 99 ASP A C 1
ATOM 753 O O . ASP A 1 99 ? 8.479 8.101 11.333 1.00 69.75 99 ASP A O 1
ATOM 757 N N . LEU A 1 100 ? 8.198 7.876 9.121 1.00 66.62 100 LEU A N 1
ATOM 758 C CA . LEU A 1 100 ? 6.998 7.029 9.205 1.00 66.62 100 LEU A CA 1
ATOM 759 C C . LEU A 1 100 ? 7.293 5.602 9.701 1.00 66.62 100 LEU A C 1
ATOM 761 O O . LEU A 1 100 ? 6.455 4.997 10.368 1.00 66.62 100 LEU A O 1
ATOM 765 N N . ASN A 1 101 ? 8.469 5.043 9.400 1.00 63.31 101 ASN A N 1
ATOM 766 C CA . ASN A 1 101 ? 8.880 3.727 9.906 1.00 63.31 101 ASN A CA 1
ATOM 767 C C . ASN A 1 101 ? 9.371 3.761 11.363 1.00 63.31 101 ASN A C 1
ATOM 769 O O . ASN A 1 101 ? 9.314 2.730 12.037 1.00 63.31 101 ASN A O 1
ATOM 773 N N . MET A 1 102 ? 9.851 4.916 11.835 1.00 53.16 102 MET A N 1
ATOM 774 C CA . MET A 1 102 ? 10.335 5.153 13.202 1.00 53.16 102 MET A CA 1
ATOM 775 C C . MET A 1 102 ? 9.206 5.421 14.208 1.00 53.16 102 MET A C 1
ATOM 777 O O . MET A 1 102 ? 9.447 5.329 15.405 1.00 53.16 102 MET A O 1
ATOM 781 N N . LEU A 1 103 ? 7.975 5.698 13.760 1.00 52.16 103 LEU A N 1
ATOM 782 C CA . LEU A 1 103 ? 6.777 5.848 14.607 1.00 52.16 103 LEU A CA 1
ATOM 783 C C . LEU A 1 103 ? 6.234 4.501 15.152 1.00 52.16 103 LEU A C 1
ATOM 785 O O . LEU A 1 103 ? 5.026 4.329 15.318 1.00 52.16 103 LEU A O 1
ATOM 789 N N . LYS A 1 104 ? 7.115 3.524 15.398 1.00 45.69 104 LYS A N 1
ATOM 790 C CA . LYS A 1 104 ? 6.780 2.233 16.022 1.00 45.69 104 LYS A CA 1
ATOM 791 C C . LYS A 1 104 ? 6.838 2.295 17.540 1.00 45.69 104 LYS A C 1
ATOM 793 O O . LYS A 1 104 ? 7.790 2.905 18.068 1.00 45.69 104 LYS A O 1
#

Sequence (104 aa):
MAMARAAVGCSAGQCESYSGPAGPDFLAYLAASSPSLRSLHMTAFFHLPGKEYTERATVIPSFPMLERLVLSDDACKLYMYEPMMGSELRVRLEKMVNDLNMLK

Nearest PDB structures (foldseek):
  6brq-assembly1_B  TM=6.505E-01  e=5.215E-01  Oryza sativa Japonica Group
  3v97-assembly1_A  TM=4.331E-01  e=5.371E+00  Escherichia coli K-12
  3v8v-assembly2_B  TM=4.222E-01  e=8.892E+00  Escherichia coli K-12
  6mpc-assembly1_A  TM=2.705E-01  e=6.092E+00  Bifidobacterium longum DJO10A

Radius of gyration: 13.25 Å; Cα contacts (8 Å, |Δi|>4): 131; chains: 1; bounding box: 37×23×36 Å

Foldseek 3Di:
DVVQLVVLQVCQQCAQEDAEADELVRLQSSLVSHLNHAYYHHAAYDDDPDDDPVSLLPSVVSNNRHLAYHYDPRRVCVSLPDPPDDVVSVVVVVVVNVVSVVSD

Solve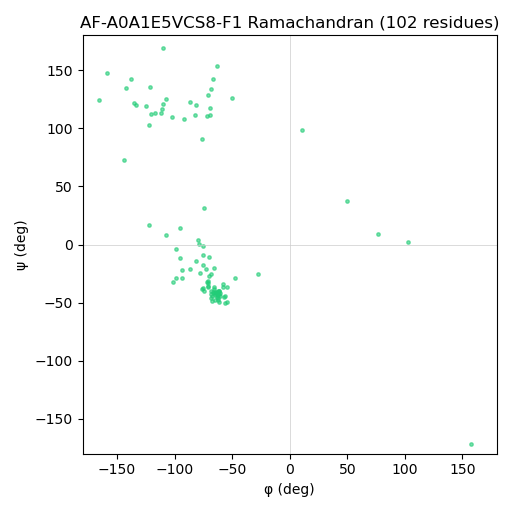nt-accessible surface area (backbone atoms only — not comparable to full-atom values): 5865 Å² total; per-residue (Å²): 109,70,68,63,52,49,52,46,58,71,41,73,32,64,39,41,66,48,77,40,70,45,32,62,72,53,47,46,49,43,33,75,45,18,53,54,27,27,34,43,32,31,62,31,54,58,81,70,89,91,71,66,72,70,54,57,75,49,39,67,76,56,34,83,44,59,62,35,55,45,64,33,73,68,14,42,49,56,74,64,65,61,96,81,64,63,67,65,61,55,52,51,49,53,47,52,47,46,57,31,57,63,75,112

pLDDT: mean 70.34, std 11.89, range [43.16, 86.19]

Organism: NCBI:txid888268